Protein AF-A0A662HZX5-F1 (afdb_monomer_lite)

Sequence (51 aa):
MKFTEGMPIKKPTFRIENVVASVTLGQELDLEKIAERVPNAEYSPEHLGPS

Secondary structure (DSSP, 8-state):
----PPPP-PPP--------------S---HHHHHHHSTT----TT--S--

pLDDT: mean 86.39, std 13.92, range [46.12, 97.62]

Foldseek 3Di:
DDDPDDDDDDDDDDDDPDDDDDDDPPDDDDLVVCCVPPPPRDDDPPCPDDD

Structure (mmCIF, N/CA/C/O backbone):
data_AF-A0A662HZX5-F1
#
_entry.id   AF-A0A662HZX5-F1
#
loop_
_atom_site.group_PDB
_atom_site.id
_atom_site.type_symbol
_atom_site.label_atom_id
_atom_site.label_alt_id
_atom_site.label_comp_id
_atom_site.label_asym_id
_atom_site.label_entity_id
_atom_site.label_seq_id
_atom_site.pdbx_PDB_ins_code
_atom_site.Cartn_x
_atom_site.Cartn_y
_atom_site.Cartn_z
_atom_site.occupancy
_atom_site.B_iso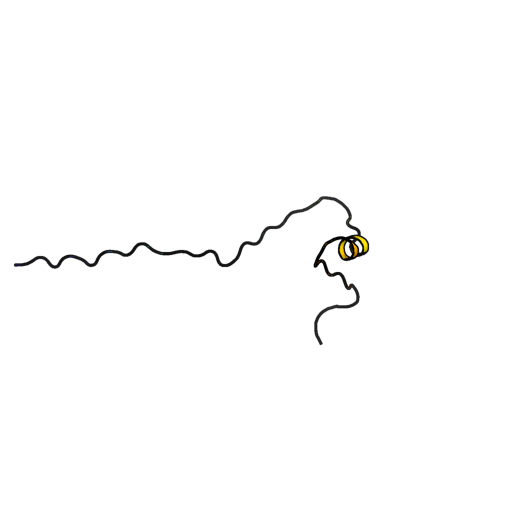_or_equiv
_atom_site.auth_seq_id
_atom_site.auth_comp_id
_atom_site.auth_asym_id
_atom_site.auth_atom_id
_atom_site.pdbx_PDB_model_num
ATOM 1 N N . MET A 1 1 ? 39.500 0.768 -53.661 1.00 46.12 1 MET A N 1
ATOM 2 C CA . MET A 1 1 ? 39.348 0.995 -52.207 1.00 46.1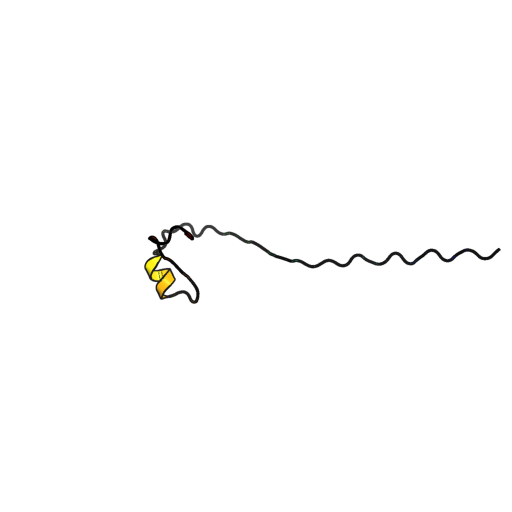2 1 MET A CA 1
ATOM 3 C C . MET A 1 1 ? 37.981 0.479 -51.795 1.00 46.12 1 MET A C 1
ATOM 5 O O . MET A 1 1 ? 37.006 0.880 -52.415 1.00 46.12 1 MET A O 1
ATOM 9 N N . LYS A 1 2 ? 37.904 -0.470 -50.854 1.00 54.53 2 LYS A N 1
ATOM 10 C CA . LYS A 1 2 ? 36.622 -0.966 -50.330 1.00 54.53 2 LYS A CA 1
ATOM 11 C C . LYS A 1 2 ? 36.234 -0.118 -49.122 1.00 54.53 2 LYS A C 1
ATOM 13 O O . LYS A 1 2 ? 37.033 0.004 -48.199 1.00 54.53 2 LYS A O 1
ATOM 18 N N . PHE A 1 3 ? 35.049 0.483 -49.161 1.00 60.50 3 PHE A N 1
ATOM 19 C CA . PHE A 1 3 ? 34.473 1.188 -48.021 1.00 60.50 3 PHE A CA 1
ATOM 20 C C . PHE A 1 3 ? 34.141 0.160 -46.935 1.00 60.50 3 PHE A C 1
ATOM 22 O O . PHE A 1 3 ? 33.490 -0.845 -47.214 1.00 60.50 3 PHE A O 1
ATOM 29 N N . THR A 1 4 ? 34.640 0.375 -45.721 1.00 63.41 4 THR A N 1
ATOM 30 C CA . THR A 1 4 ? 34.264 -0.418 -44.549 1.00 63.41 4 THR A CA 1
ATOM 31 C C . THR A 1 4 ? 32.807 -0.130 -44.219 1.00 63.41 4 THR A C 1
ATOM 33 O O . THR A 1 4 ? 32.457 1.002 -43.887 1.00 63.41 4 THR A O 1
ATOM 36 N N . GLU A 1 5 ? 31.967 -1.149 -44.346 1.00 68.19 5 GLU A N 1
ATOM 37 C CA . GLU A 1 5 ? 30.571 -1.138 -43.922 1.00 68.19 5 GLU A CA 1
ATOM 38 C C . GLU A 1 5 ? 30.529 -0.813 -42.419 1.00 68.19 5 GLU A C 1
ATOM 40 O O . GLU A 1 5 ? 31.132 -1.512 -41.601 1.00 68.19 5 GLU A O 1
ATOM 45 N N . GLY A 1 6 ? 29.925 0.323 -42.060 1.00 71.44 6 GLY A N 1
ATOM 46 C CA . GLY A 1 6 ? 29.843 0.774 -40.671 1.00 71.44 6 GLY A CA 1
ATOM 47 C C . GLY A 1 6 ? 29.022 -0.204 -39.831 1.00 71.44 6 GLY A C 1
ATOM 48 O O . GLY A 1 6 ? 28.008 -0.723 -40.295 1.00 71.44 6 GLY A O 1
ATOM 49 N N . MET A 1 7 ? 29.460 -0.467 -38.596 1.00 76.19 7 MET A N 1
ATOM 50 C CA . MET A 1 7 ? 28.787 -1.417 -37.705 1.00 76.19 7 MET A CA 1
ATOM 51 C C . MET A 1 7 ? 27.304 -1.049 -37.514 1.00 76.19 7 MET A C 1
ATOM 53 O O . MET A 1 7 ? 26.998 0.121 -37.262 1.00 76.19 7 MET A O 1
ATOM 57 N N . PRO A 1 8 ? 26.374 -2.020 -37.582 1.00 78.75 8 PRO A N 1
ATOM 58 C CA . PRO A 1 8 ? 24.959 -1.746 -37.383 1.00 78.75 8 PRO A CA 1
ATOM 59 C C . PRO A 1 8 ? 24.715 -1.258 -35.952 1.00 78.75 8 PRO A C 1
ATOM 61 O O . PRO A 1 8 ? 25.014 -1.956 -34.980 1.00 78.75 8 PRO A O 1
ATOM 64 N N . ILE A 1 9 ? 24.146 -0.057 -35.817 1.00 80.00 9 ILE A N 1
ATOM 65 C CA . ILE A 1 9 ? 23.752 0.494 -34.518 1.00 80.00 9 ILE A CA 1
ATOM 66 C C . ILE A 1 9 ? 22.591 -0.350 -33.986 1.00 80.00 9 ILE A C 1
ATOM 68 O O . ILE A 1 9 ? 21.482 -0.337 -34.525 1.00 80.00 9 ILE A O 1
ATOM 72 N N . LYS A 1 10 ? 22.856 -1.125 -32.932 1.00 86.94 10 LYS A N 1
ATOM 73 C CA . LYS A 1 10 ? 21.860 -1.994 -32.302 1.00 86.94 10 LYS A CA 1
ATOM 74 C C . LYS A 1 10 ? 20.834 -1.132 -31.564 1.00 86.94 10 LYS A C 1
ATOM 76 O O . LYS A 1 10 ? 21.206 -0.240 -30.804 1.00 86.94 10 LYS A O 1
ATOM 81 N N . LYS A 1 11 ? 19.542 -1.396 -31.778 1.00 87.81 11 LYS A N 1
ATOM 82 C CA . LYS A 1 11 ? 18.475 -0.695 -31.051 1.00 87.81 11 LYS A CA 1
ATOM 83 C C . LYS A 1 11 ? 18.582 -1.004 -29.548 1.00 87.81 11 LYS A C 1
ATOM 85 O O . LYS A 1 11 ? 18.789 -2.171 -29.205 1.00 87.81 11 LYS A O 1
ATOM 90 N N . PRO A 1 12 ? 18.437 -0.002 -28.664 1.00 87.75 12 PRO A N 1
ATOM 91 C CA . PRO A 1 12 ? 18.473 -0.227 -27.226 1.00 87.75 12 PRO A CA 1
ATOM 92 C C . PRO A 1 12 ? 17.279 -1.078 -26.776 1.00 87.75 12 PRO A C 1
ATOM 94 O O . PRO A 1 12 ? 16.168 -0.930 -27.287 1.00 87.75 12 PRO A O 1
ATOM 97 N N . THR A 1 13 ? 17.517 -1.962 -25.807 1.00 93.56 13 THR A N 1
ATOM 98 C CA . THR A 1 13 ? 16.490 -2.771 -25.137 1.00 93.56 13 THR A CA 1
ATOM 99 C C . THR A 1 13 ? 16.224 -2.206 -23.749 1.00 93.56 13 THR A C 1
ATOM 101 O O . THR A 1 13 ? 17.171 -1.904 -23.026 1.00 93.56 13 THR A O 1
ATOM 104 N N . PHE A 1 14 ? 14.958 -2.104 -23.357 1.00 92.69 14 PHE A N 1
ATOM 105 C CA . PHE A 1 14 ? 14.542 -1.599 -22.049 1.00 92.69 14 PHE A CA 1
ATOM 106 C C . PHE A 1 14 ? 13.638 -2.612 -21.340 1.00 92.69 14 PHE A C 1
ATOM 108 O O . PHE A 1 14 ? 12.856 -3.312 -21.985 1.00 92.69 14 PHE A O 1
ATOM 115 N N . ARG A 1 15 ? 13.754 -2.679 -20.009 1.00 95.88 15 ARG A N 1
ATOM 116 C CA . ARG A 1 15 ? 12.913 -3.485 -19.116 1.00 95.88 15 ARG A CA 1
ATOM 117 C C . ARG A 1 15 ? 12.483 -2.615 -17.939 1.00 95.88 15 ARG A C 1
ATOM 119 O O . ARG A 1 15 ? 13.306 -1.903 -17.372 1.00 95.88 15 ARG A O 1
ATOM 126 N N . ILE A 1 16 ? 11.198 -2.651 -17.604 1.00 94.75 16 ILE A N 1
ATOM 127 C CA . ILE A 1 16 ? 10.687 -2.014 -16.389 1.00 94.75 16 ILE A CA 1
ATOM 128 C C . ILE A 1 16 ? 10.874 -3.000 -15.239 1.00 94.75 16 ILE A C 1
ATOM 130 O O . ILE A 1 16 ? 10.400 -4.129 -15.317 1.00 94.75 16 ILE A O 1
ATOM 134 N N . GLU A 1 17 ? 11.576 -2.568 -14.195 1.00 97.62 17 GLU A N 1
ATOM 135 C CA . GLU A 1 17 ? 11.882 -3.399 -13.023 1.00 97.62 17 GLU A CA 1
ATOM 136 C C . GLU A 1 17 ? 10.801 -3.304 -11.945 1.00 97.62 17 GLU A C 1
ATOM 138 O O . GLU A 1 17 ? 10.512 -4.274 -11.250 1.00 97.62 17 GLU A O 1
ATOM 143 N N . ASN A 1 18 ? 10.207 -2.123 -11.787 1.00 97.50 18 ASN A N 1
ATOM 144 C CA . ASN A 1 18 ? 9.218 -1.863 -10.756 1.00 97.50 18 ASN A CA 1
ATOM 145 C C . ASN A 1 18 ? 8.301 -0.705 -11.166 1.00 97.50 18 ASN A C 1
ATOM 147 O O . ASN A 1 18 ? 8.720 0.204 -11.885 1.00 97.50 18 ASN A O 1
ATOM 151 N N . VAL A 1 19 ? 7.058 -0.745 -10.693 1.00 96.38 19 VAL A N 1
ATOM 152 C CA . VAL A 1 19 ? 6.094 0.350 -10.802 1.00 96.38 19 VAL A CA 1
ATOM 153 C C . VAL A 1 19 ? 5.473 0.552 -9.426 1.00 96.38 19 VAL A C 1
ATOM 155 O O . VAL A 1 19 ? 4.974 -0.401 -8.831 1.00 96.38 19 VAL A O 1
ATOM 158 N N . VAL A 1 20 ? 5.474 1.794 -8.948 1.00 96.50 20 VAL A N 1
ATOM 159 C CA . VAL A 1 20 ? 4.832 2.195 -7.691 1.00 96.50 20 VAL A CA 1
ATOM 160 C C . VAL A 1 20 ? 3.702 3.163 -8.014 1.00 96.50 20 VAL A C 1
ATOM 162 O O . VAL A 1 20 ? 3.888 4.095 -8.796 1.00 96.50 20 VAL A O 1
ATOM 165 N N . ALA A 1 21 ? 2.538 2.951 -7.407 1.00 96.88 21 ALA A N 1
ATOM 166 C CA . ALA A 1 21 ? 1.389 3.842 -7.503 1.00 96.88 21 ALA A CA 1
ATOM 167 C C . ALA A 1 21 ? 0.811 4.102 -6.108 1.00 96.88 21 ALA A C 1
ATOM 169 O O . ALA A 1 21 ? 0.876 3.239 -5.233 1.00 96.88 21 ALA A O 1
ATOM 170 N N . SER A 1 22 ? 0.236 5.287 -5.911 1.00 97.00 22 SER A N 1
ATOM 171 C CA . SER A 1 22 ? -0.412 5.690 -4.664 1.00 97.00 22 SER A CA 1
ATOM 172 C C . SER A 1 22 ? -1.762 6.348 -4.941 1.00 97.00 22 SER A C 1
ATOM 174 O O . SER A 1 22 ? -1.986 6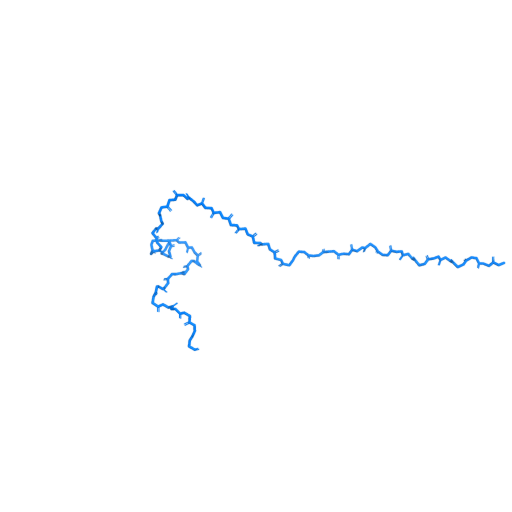.934 -6.001 1.00 97.00 22 SER A O 1
ATOM 176 N N . VAL A 1 23 ? -2.680 6.226 -3.983 1.00 96.25 23 VAL A N 1
ATOM 177 C CA . VAL A 1 23 ? -4.017 6.824 -4.034 1.00 96.25 23 VAL A CA 1
ATOM 178 C C . VAL A 1 23 ? -4.454 7.230 -2.630 1.00 96.25 23 VAL A C 1
ATOM 180 O O . VAL A 1 23 ? -4.062 6.601 -1.648 1.00 96.25 23 VAL A O 1
ATOM 183 N N . THR A 1 24 ? -5.294 8.260 -2.544 1.00 96.88 24 THR A N 1
ATOM 184 C CA . THR A 1 24 ? -5.940 8.698 -1.303 1.00 96.88 24 THR A CA 1
ATOM 185 C C . THR A 1 24 ? -7.427 8.378 -1.374 1.00 96.88 24 THR A C 1
ATOM 187 O O . THR A 1 24 ? -8.111 8.843 -2.282 1.00 96.88 24 THR A O 1
ATOM 190 N N . LEU A 1 25 ? -7.939 7.603 -0.413 1.00 95.56 25 LEU A N 1
ATOM 191 C CA . LEU A 1 25 ? -9.341 7.159 -0.398 1.00 95.56 25 LEU A CA 1
ATOM 192 C C . LEU A 1 25 ? -10.313 8.151 0.259 1.00 95.56 25 LEU A C 1
ATOM 194 O O . LEU A 1 25 ? -11.520 7.979 0.127 1.00 95.56 25 LEU A O 1
ATOM 198 N N . GLY A 1 26 ? -9.807 9.169 0.965 1.00 97.12 26 GLY A N 1
ATOM 199 C CA . GLY A 1 26 ? -10.627 10.234 1.557 1.00 97.12 26 GLY A CA 1
ATOM 200 C C . GLY A 1 26 ? -11.615 9.770 2.635 1.00 97.12 26 GLY A C 1
ATOM 201 O O . GLY A 1 26 ? -12.608 10.450 2.869 1.00 97.12 26 GLY A O 1
ATOM 202 N N . GLN A 1 27 ? -11.368 8.619 3.266 1.00 96.75 27 GLN A N 1
ATOM 203 C CA . GLN A 1 27 ? -12.221 8.037 4.302 1.00 96.75 27 GLN A CA 1
ATOM 204 C C . GLN A 1 27 ? -11.376 7.411 5.413 1.00 96.75 27 GLN A C 1
ATOM 206 O O . GLN A 1 27 ? -10.220 7.045 5.183 1.00 96.75 27 GLN A O 1
ATOM 211 N N . GLU A 1 28 ? -11.964 7.269 6.597 1.00 96.81 28 GLU A N 1
ATOM 212 C CA . GLU A 1 28 ? -11.366 6.494 7.682 1.00 96.81 28 GLU A CA 1
ATOM 213 C C . GLU A 1 28 ? -11.436 4.998 7.368 1.00 96.81 28 GLU A C 1
ATOM 215 O O . GLU A 1 28 ? -12.418 4.507 6.809 1.00 96.81 28 GLU A O 1
ATOM 220 N N . LEU A 1 29 ? -10.375 4.275 7.721 1.00 95.44 29 LEU A N 1
ATOM 221 C CA . LEU A 1 29 ? -10.238 2.849 7.459 1.00 95.44 29 LEU A CA 1
ATOM 222 C C . LEU A 1 29 ? -10.050 2.094 8.770 1.00 95.44 29 LEU A C 1
ATOM 224 O O . LEU A 1 29 ? -9.217 2.460 9.596 1.00 95.44 29 LEU A O 1
ATOM 228 N N . ASP A 1 30 ? -10.800 1.007 8.916 1.00 96.06 30 ASP A N 1
ATOM 229 C CA . ASP A 1 30 ? -10.671 0.069 10.026 1.00 96.06 30 ASP A CA 1
ATOM 230 C C . ASP A 1 30 ? -9.617 -0.990 9.668 1.00 96.06 30 ASP A C 1
ATOM 232 O O . ASP A 1 30 ? -9.880 -1.910 8.889 1.00 96.06 30 ASP A O 1
ATOM 236 N N . LEU A 1 31 ? -8.398 -0.807 10.181 1.00 95.25 31 LEU A N 1
ATOM 237 C CA . LEU A 1 31 ? -7.240 -1.630 9.82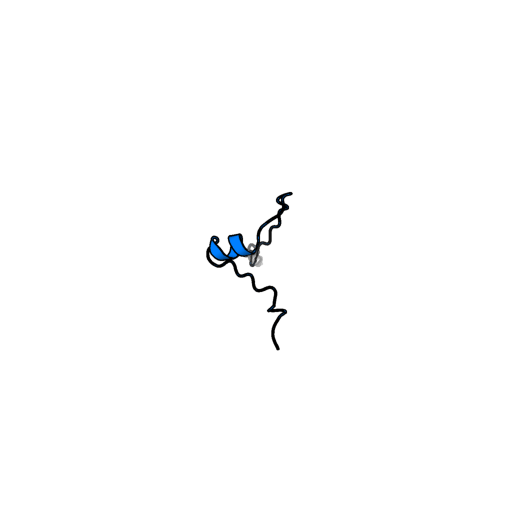0 1.00 95.25 31 LEU A CA 1
ATOM 238 C C . LEU A 1 31 ? -7.350 -3.070 10.339 1.00 95.25 31 LEU A C 1
ATOM 240 O O . LEU A 1 31 ? -6.885 -3.984 9.660 1.00 95.25 31 LEU A O 1
ATOM 244 N N . GLU A 1 32 ? -8.025 -3.283 11.473 1.00 94.88 32 GLU A N 1
ATOM 245 C CA . GLU A 1 32 ? -8.288 -4.622 12.012 1.00 94.88 32 GLU A CA 1
ATOM 246 C C . GLU A 1 32 ? -9.210 -5.398 11.064 1.00 94.88 32 GLU A C 1
ATOM 248 O O . GLU A 1 32 ? -8.863 -6.484 10.595 1.00 94.88 32 GLU A O 1
ATOM 253 N N . LYS A 1 33 ? -10.339 -4.797 10.661 1.00 96.06 33 LYS A N 1
ATOM 254 C CA . LYS A 1 33 ? -11.265 -5.434 9.706 1.00 96.06 33 LYS A CA 1
ATOM 255 C C . LYS A 1 33 ? -10.652 -5.653 8.328 1.00 96.06 33 LYS A C 1
ATOM 257 O O . LYS A 1 33 ? -11.048 -6.584 7.625 1.00 96.06 33 LYS A O 1
ATOM 262 N N . ILE A 1 34 ? -9.749 -4.774 7.898 1.00 95.94 34 ILE A N 1
ATOM 263 C CA . ILE A 1 34 ? -9.044 -4.927 6.623 1.00 95.94 34 ILE A CA 1
ATOM 264 C C . ILE A 1 34 ? -8.110 -6.134 6.688 1.00 95.94 34 ILE A C 1
ATOM 266 O O . ILE A 1 34 ? -8.168 -6.965 5.785 1.00 95.94 34 ILE A O 1
ATOM 270 N N . ALA A 1 35 ? -7.315 -6.270 7.750 1.00 95.12 35 ALA A N 1
ATOM 271 C CA . ALA A 1 35 ? -6.425 -7.415 7.929 1.00 95.12 35 ALA A CA 1
ATOM 272 C C . ALA A 1 35 ? -7.191 -8.750 7.992 1.00 95.12 35 ALA A C 1
ATOM 274 O O . ALA A 1 35 ? -6.753 -9.739 7.415 1.00 95.12 35 ALA A O 1
ATOM 275 N N . GLU A 1 36 ? -8.379 -8.775 8.607 1.00 95.69 36 GLU A N 1
ATOM 276 C CA . GLU A 1 36 ? -9.230 -9.974 8.647 1.00 95.69 36 GLU A CA 1
ATOM 277 C C . GLU A 1 36 ? -9.804 -10.379 7.278 1.00 95.69 36 GLU A C 1
ATOM 279 O O . GLU A 1 36 ? -10.053 -11.560 7.029 1.00 95.69 36 GLU A O 1
ATOM 284 N N . ARG A 1 37 ? -10.093 -9.408 6.401 1.00 97.31 37 ARG A N 1
ATOM 285 C CA . ARG A 1 37 ? -10.899 -9.630 5.183 1.00 97.31 37 ARG A CA 1
ATOM 286 C C . ARG A 1 37 ? -10.105 -9.579 3.887 1.00 97.31 37 ARG A C 1
ATOM 288 O O . ARG A 1 37 ? -10.566 -10.130 2.886 1.00 97.31 37 ARG A O 1
ATOM 295 N N . VAL A 1 38 ? -8.971 -8.884 3.866 1.00 96.81 38 VAL A N 1
ATOM 296 C CA . VAL A 1 38 ? -8.161 -8.690 2.662 1.00 96.81 38 VAL A CA 1
ATOM 297 C C . VAL A 1 38 ? -7.044 -9.734 2.632 1.00 96.81 38 VAL A C 1
ATOM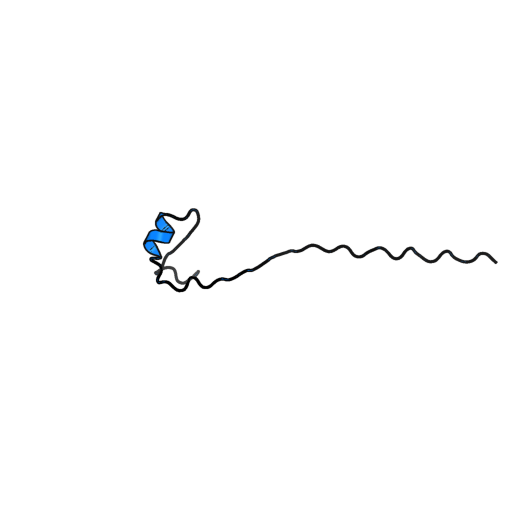 299 O O . VAL A 1 38 ? -6.189 -9.741 3.514 1.00 96.81 38 VAL A O 1
ATOM 302 N N . PRO A 1 39 ? -7.004 -10.609 1.611 1.00 96.62 39 PRO A N 1
ATOM 303 C CA . PRO A 1 39 ? -5.961 -11.618 1.506 1.00 96.62 39 PRO A CA 1
ATOM 304 C C . PRO A 1 39 ? -4.564 -10.994 1.480 1.00 96.62 39 PRO A C 1
ATOM 306 O O . PRO A 1 39 ? -4.310 -10.071 0.704 1.00 96.62 39 PRO A O 1
ATOM 309 N N . ASN A 1 40 ? -3.651 -11.553 2.276 1.00 94.19 40 ASN A N 1
ATOM 310 C CA . ASN A 1 40 ? -2.255 -11.116 2.404 1.00 94.19 40 ASN A CA 1
ATOM 311 C C . ASN A 1 40 ? -2.068 -9.691 2.963 1.00 94.19 40 ASN A C 1
ATOM 313 O O . ASN A 1 40 ? -0.967 -9.152 2.875 1.00 94.19 40 ASN A O 1
ATOM 317 N N . ALA A 1 41 ? -3.117 -9.066 3.508 1.00 93.94 41 ALA A N 1
ATOM 318 C CA . ALA A 1 41 ? -2.962 -7.848 4.289 1.00 93.94 41 ALA A CA 1
ATOM 319 C C . ALA A 1 41 ? -2.531 -8.210 5.714 1.00 93.94 41 ALA A C 1
ATOM 321 O O . ALA A 1 41 ? -3.148 -9.054 6.358 1.00 93.94 41 ALA A O 1
ATOM 322 N N . GLU A 1 42 ? -1.490 -7.547 6.207 1.00 91.81 42 GLU A N 1
ATOM 323 C CA . GLU A 1 42 ? -0.977 -7.732 7.563 1.00 91.81 42 GLU A CA 1
ATOM 324 C C . GLU A 1 42 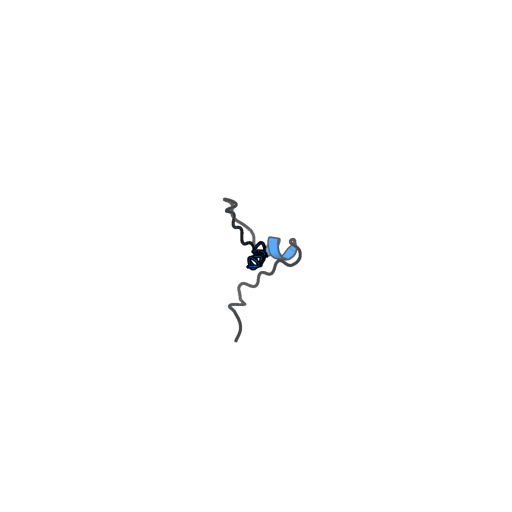? -1.061 -6.411 8.327 1.00 91.81 42 GLU A C 1
ATOM 326 O O . GLU A 1 42 ? -0.691 -5.350 7.816 1.00 91.81 42 GLU A O 1
ATOM 331 N N . TYR A 1 43 ? -1.557 -6.481 9.560 1.00 91.88 43 TYR A N 1
ATOM 332 C CA . TYR A 1 43 ? -1.596 -5.358 10.486 1.00 91.88 43 TYR A CA 1
ATOM 333 C C . TYR A 1 43 ? -1.268 -5.855 11.896 1.00 91.88 43 TYR A C 1
ATOM 335 O O . TYR A 1 43 ? -1.988 -6.683 12.449 1.00 91.88 43 TYR A O 1
ATOM 343 N N . SER A 1 44 ? -0.170 -5.353 12.463 1.00 89.31 44 SER A N 1
ATOM 344 C CA . SER A 1 44 ? 0.295 -5.692 13.814 1.00 89.31 44 SER A CA 1
ATOM 345 C C . SER A 1 44 ? 0.830 -4.423 14.490 1.00 89.31 44 SER A C 1
ATOM 347 O O . SER A 1 44 ? 2.001 -4.083 14.299 1.00 89.31 44 SER A O 1
ATOM 349 N N . PRO A 1 45 ? -0.011 -3.663 15.218 1.00 85.75 45 PRO A N 1
ATOM 350 C CA . PRO A 1 45 ? 0.362 -2.355 15.766 1.00 85.75 45 PRO A CA 1
ATOM 351 C C . PRO A 1 45 ? 1.488 -2.419 16.811 1.00 85.75 45 PRO A C 1
ATOM 353 O O . PRO A 1 45 ? 2.250 -1.467 16.965 1.00 85.75 45 PRO A O 1
ATOM 356 N N . GLU A 1 46 ? 1.628 -3.545 17.504 1.00 82.88 46 GLU A N 1
ATOM 357 C CA . GLU A 1 46 ? 2.704 -3.846 18.451 1.00 82.88 46 GLU A CA 1
ATOM 358 C C . GLU A 1 46 ? 4.028 -4.248 17.781 1.00 82.88 46 GLU A C 1
ATOM 360 O O . GLU A 1 46 ? 5.077 -4.232 18.429 1.00 82.88 46 GLU A O 1
ATOM 365 N N . HIS A 1 47 ? 4.008 -4.591 16.490 1.00 70.31 47 HIS A N 1
ATOM 366 C CA . HIS A 1 47 ? 5.186 -5.044 15.757 1.00 70.31 47 HIS A CA 1
ATOM 367 C C . HIS A 1 47 ? 5.882 -3.872 15.055 1.00 70.31 47 HIS A C 1
ATOM 369 O O . HIS A 1 47 ? 5.822 -3.702 13.837 1.00 70.31 47 HIS A O 1
ATOM 375 N N . LEU A 1 48 ? 6.570 -3.039 15.835 1.00 62.88 48 LEU A N 1
ATOM 376 C CA . LEU A 1 48 ? 7.428 -1.977 15.304 1.00 62.88 48 LEU A CA 1
ATOM 377 C C . LEU A 1 48 ? 8.804 -2.536 14.894 1.00 62.88 48 LEU A C 1
ATOM 379 O O . LEU A 1 48 ? 9.814 -2.245 15.525 1.00 62.88 48 LEU A O 1
ATOM 383 N N . GLY A 1 49 ? 8.841 -3.308 13.805 1.00 67.00 49 GLY A N 1
ATOM 384 C CA . GLY A 1 49 ? 10.076 -3.679 13.098 1.00 67.00 49 GLY A CA 1
ATOM 385 C C . GLY A 1 49 ? 10.975 -4.730 13.780 1.00 67.00 49 GLY A C 1
ATOM 386 O O . GLY A 1 49 ? 10.685 -5.185 14.886 1.00 67.00 49 GLY A O 1
ATOM 387 N N . PRO A 1 50 ? 12.055 -5.168 13.098 1.00 60.47 50 PRO A N 1
ATOM 388 C CA . PRO A 1 50 ? 12.875 -6.283 13.558 1.00 60.47 50 PRO A CA 1
ATOM 389 C C . PRO A 1 50 ? 13.769 -5.873 14.739 1.00 60.47 50 PRO A C 1
ATOM 391 O O . PRO A 1 50 ? 14.234 -4.734 14.806 1.00 60.47 50 PRO A O 1
ATOM 394 N N . SER A 1 51 ? 14.025 -6.824 15.645 1.00 60.50 51 SER A N 1
ATOM 395 C CA . SER A 1 51 ? 15.169 -6.774 16.573 1.00 60.50 51 SER A CA 1
ATOM 396 C C . SER A 1 51 ? 16.481 -7.051 15.848 1.00 60.50 51 SER A C 1
ATOM 398 O O . SER A 1 51 ? 16.455 -7.856 14.888 1.00 60.50 51 SER A O 1
#

Radius of gyration: 26.14 Å; chains: 1; bounding box: 52×22×71 Å